Protein AF-A0A644WRN8-F1 (afdb_monomer_lite)

Sequence (130 aa):
MKALKWIAVLPASVLVLILANLIWRLLHSITASRYIDPDSWLNLIFVDIMSSAIAAAAFVYAGAFIAPNYKKETALILTILISMISGASLFIVNVMTAEYFSNIGIVAGIVGAVACYIEVQRAEKEKENE

Radius of gyration: 16.28 Å; chains: 1; bounding box: 50×28×47 Å

Organism: NCBI:txid1076179

Foldseek 3Di:
DLVVLLVVLQVQLVVQLVVLLVVLVVCCVPDCVVVAPCPDPVCLCSVQQVSLLVSLLSSLVSSLVSNPDDSLVSLVVSLVVLLVVLVVVVVCCVPPPVPCSNNNSSVSNSVSSVVSSVVSVVVVVVVVVD

Secondary structure (DSSP, 8-state):
-HHHHHHHHHHHHHHHHHHHHHHHHHHHHHSGGGGS-TTSHHHIIIIIIIHHHHHHHHHHHHHHHH-SS-HHHHHHHHHHHHHHHHHHHHHHIIIII--TTHHHHHHHHHHHHHHHHHHHHHHHHHTT--

Structure (mmCIF, N/CA/C/O backbone):
data_AF-A0A644WRN8-F1
#
_entry.id   AF-A0A644WRN8-F1
#
loop_
_atom_site.group_PDB
_atom_site.id
_atom_site.type_symbol
_atom_site.label_atom_id
_atom_site.label_alt_id
_atom_site.label_comp_id
_atom_site.label_asym_id
_atom_site.label_entity_id
_atom_site.label_seq_id
_atom_site.pdbx_PDB_ins_code
_atom_site.Cartn_x
_atom_site.Cartn_y
_atom_site.Cartn_z
_atom_site.occupancy
_atom_site.B_iso_or_equiv
_atom_site.auth_seq_id
_atom_site.auth_comp_id
_atom_site.auth_asym_id
_atom_site.auth_atom_id
_atom_site.pdbx_PDB_model_num
ATOM 1 N N . MET A 1 1 ? -9.042 -9.576 22.864 1.00 65.62 1 MET A N 1
ATOM 2 C CA . MET A 1 1 ? -8.270 -8.542 23.593 1.00 65.62 1 MET A CA 1
ATOM 3 C C . MET A 1 1 ? -7.969 -7.378 22.653 1.00 65.62 1 MET A C 1
ATOM 5 O O . MET A 1 1 ? -7.299 -7.594 21.651 1.00 65.62 1 MET A O 1
ATOM 9 N N . LYS A 1 2 ? -8.505 -6.175 22.914 1.00 77.12 2 LYS A N 1
ATOM 10 C CA . LYS A 1 2 ? -8.374 -5.008 22.010 1.00 77.12 2 LYS A CA 1
ATOM 11 C C . LYS A 1 2 ? -6.913 -4.563 21.817 1.00 77.12 2 LYS A C 1
ATOM 13 O O . LYS A 1 2 ? -6.539 -4.216 20.706 1.00 77.12 2 LYS A O 1
ATOM 18 N N . ALA A 1 3 ? -6.084 -4.660 22.860 1.00 82.44 3 ALA A N 1
ATOM 19 C CA . ALA A 1 3 ? -4.664 -4.292 22.811 1.00 82.44 3 ALA A CA 1
ATOM 20 C C . ALA A 1 3 ? -3.838 -5.164 21.846 1.00 82.44 3 ALA A C 1
ATOM 22 O O . ALA A 1 3 ? -3.030 -4.643 21.085 1.00 82.44 3 ALA A O 1
ATOM 23 N N . LEU A 1 4 ? -4.089 -6.478 21.813 1.00 82.12 4 LEU A N 1
ATOM 24 C CA . LEU A 1 4 ? -3.361 -7.394 20.927 1.00 82.12 4 LEU A CA 1
ATOM 25 C C . LEU A 1 4 ? -3.618 -7.080 19.446 1.00 82.12 4 LEU A C 1
ATOM 27 O O . LEU A 1 4 ? -2.705 -7.158 18.633 1.00 82.12 4 LEU A O 1
ATOM 31 N N . LYS A 1 5 ? -4.850 -6.672 19.105 1.00 83.75 5 LYS A N 1
ATOM 32 C CA . LYS A 1 5 ? -5.187 -6.251 17.740 1.00 83.75 5 LYS A CA 1
ATOM 33 C C . LYS A 1 5 ? -4.413 -5.001 17.328 1.00 83.75 5 LYS A C 1
ATOM 35 O O . LYS A 1 5 ? -3.913 -4.976 16.216 1.00 83.75 5 LYS A O 1
ATOM 40 N N . TRP A 1 6 ? -4.251 -4.021 18.221 1.00 87.75 6 TRP A N 1
ATOM 41 C CA . TRP A 1 6 ? -3.461 -2.812 17.948 1.00 87.75 6 TRP A CA 1
ATOM 42 C C . TRP A 1 6 ? -1.985 -3.107 17.691 1.00 87.75 6 TRP A C 1
ATOM 44 O O . TRP A 1 6 ? -1.422 -2.584 16.736 1.00 87.75 6 TRP A O 1
ATOM 54 N N . ILE A 1 7 ? -1.383 -3.992 18.489 1.00 89.25 7 ILE A N 1
ATOM 55 C CA . ILE A 1 7 ? 0.000 -4.439 18.267 1.00 89.25 7 ILE A CA 1
ATOM 56 C C . ILE A 1 7 ? 0.117 -5.176 16.927 1.00 89.25 7 ILE A C 1
ATOM 58 O O . ILE A 1 7 ? 1.134 -5.063 16.254 1.00 89.25 7 ILE A O 1
ATOM 62 N N . ALA A 1 8 ? -0.933 -5.895 16.519 1.00 91.44 8 ALA A N 1
ATOM 63 C CA . ALA A 1 8 ? -0.959 -6.641 15.269 1.00 91.44 8 ALA A CA 1
ATOM 64 C C . ALA A 1 8 ? -1.201 -5.781 14.014 1.00 91.44 8 ALA A C 1
ATOM 66 O O . ALA A 1 8 ? -0.855 -6.244 12.932 1.00 91.44 8 ALA A O 1
ATOM 67 N N . VAL A 1 9 ? -1.753 -4.560 14.121 1.00 93.12 9 VAL A N 1
ATOM 68 C CA . VAL A 1 9 ? -2.087 -3.705 12.957 1.00 93.12 9 VAL A CA 1
ATOM 69 C C . VAL A 1 9 ? -0.873 -3.508 12.052 1.00 93.12 9 VAL A C 1
ATOM 71 O O . VAL A 1 9 ? -0.903 -3.882 10.885 1.00 93.12 9 VAL A O 1
ATOM 74 N N . LEU A 1 10 ? 0.211 -2.959 12.602 1.00 92.69 10 LEU A N 1
ATOM 75 C CA . LEU A 1 10 ? 1.405 -2.630 11.830 1.00 92.69 10 LEU A CA 1
ATOM 76 C C . LEU A 1 10 ? 2.120 -3.867 11.248 1.00 92.69 10 LEU A C 1
ATOM 78 O O . LEU A 1 10 ? 2.342 -3.887 10.037 1.00 92.69 10 LEU A O 1
ATOM 82 N N . PRO A 1 11 ? 2.461 -4.915 12.029 1.00 93.25 11 PRO A N 1
ATOM 83 C CA . PRO A 1 11 ? 3.122 -6.090 11.470 1.00 93.25 11 PRO A CA 1
ATOM 84 C C . PRO A 1 11 ? 2.244 -6.807 10.442 1.00 93.25 11 PRO A C 1
ATOM 86 O O . PRO A 1 11 ? 2.764 -7.279 9.437 1.00 93.25 11 PRO A O 1
ATOM 89 N N . ALA A 1 12 ? 0.923 -6.845 10.626 1.00 93.44 12 ALA A N 1
ATOM 90 C CA . ALA A 1 12 ? 0.039 -7.446 9.638 1.00 93.44 12 ALA A CA 1
ATOM 91 C C . ALA A 1 12 ? -0.050 -6.619 8.347 1.00 93.44 12 ALA A C 1
ATOM 93 O O . ALA A 1 12 ? 0.007 -7.202 7.268 1.00 93.44 12 ALA A O 1
ATOM 94 N N . SER A 1 13 ? -0.112 -5.285 8.424 1.00 94.12 13 SER A N 1
ATOM 95 C CA . SER A 1 13 ? -0.025 -4.422 7.237 1.00 94.12 13 SER A CA 1
ATOM 96 C C . SER A 1 13 ? 1.259 -4.665 6.451 1.00 94.12 13 SER A C 1
ATOM 98 O O . SER A 1 13 ? 1.215 -4.825 5.233 1.00 94.12 13 SER A O 1
ATOM 100 N N . VAL A 1 14 ? 2.402 -4.742 7.142 1.00 94.31 14 VAL A N 1
ATOM 101 C CA . VAL A 1 14 ? 3.700 -5.026 6.514 1.00 94.31 14 VAL A CA 1
ATOM 102 C C . VAL A 1 14 ? 3.709 -6.417 5.877 1.00 94.31 14 VAL A C 1
ATOM 104 O O . VAL A 1 14 ? 4.143 -6.561 4.736 1.00 94.31 14 VAL A O 1
ATOM 107 N N . LEU A 1 15 ? 3.188 -7.437 6.566 1.00 95.44 15 LEU A N 1
ATOM 108 C CA . LEU A 1 15 ? 3.074 -8.786 6.008 1.00 95.44 15 LEU A CA 1
ATOM 109 C C . LEU A 1 15 ? 2.216 -8.803 4.742 1.00 95.44 15 LEU A C 1
ATOM 111 O O . LEU A 1 15 ? 2.605 -9.423 3.758 1.00 95.44 15 LEU A O 1
ATOM 115 N N . VAL A 1 16 ? 1.084 -8.096 4.732 1.00 94.94 16 VAL A N 1
ATOM 116 C CA . VAL A 1 16 ? 0.222 -8.010 3.548 1.00 94.94 16 VAL A CA 1
ATOM 117 C C . VAL A 1 16 ? 0.908 -7.263 2.408 1.00 94.94 16 VAL A C 1
ATOM 119 O O . VAL A 1 16 ? 0.791 -7.693 1.267 1.00 94.94 16 VAL A O 1
ATOM 122 N N . LEU A 1 17 ? 1.683 -6.212 2.685 1.00 93.38 17 LEU A N 1
ATOM 123 C CA . LEU A 1 17 ? 2.492 -5.537 1.666 1.00 93.38 17 LEU A CA 1
ATOM 124 C C . LEU A 1 17 ? 3.513 -6.492 1.033 1.00 93.38 17 LEU A C 1
ATOM 126 O O . LEU A 1 17 ? 3.661 -6.525 -0.191 1.00 93.38 17 LEU A O 1
ATOM 130 N N . ILE A 1 18 ? 4.210 -7.285 1.852 1.00 93.25 18 ILE A N 1
ATOM 131 C CA . ILE A 1 18 ? 5.175 -8.285 1.372 1.00 93.25 18 ILE A CA 1
ATOM 132 C C . ILE A 1 18 ? 4.457 -9.351 0.541 1.00 93.25 18 ILE A C 1
ATOM 134 O O . ILE A 1 18 ? 4.918 -9.693 -0.547 1.00 93.25 18 ILE A O 1
ATOM 138 N N . LEU A 1 19 ? 3.311 -9.843 1.017 1.00 93.88 19 LEU A N 1
ATOM 139 C CA . LEU A 1 19 ? 2.505 -10.830 0.304 1.00 93.88 19 LEU A CA 1
ATOM 140 C C . LEU A 1 19 ? 1.970 -10.282 -1.020 1.00 93.88 19 LEU A C 1
ATOM 142 O O . LEU A 1 19 ? 2.054 -10.983 -2.020 1.00 93.88 19 LEU A O 1
ATOM 146 N N . ALA A 1 20 ? 1.480 -9.043 -1.064 1.00 92.94 20 ALA A N 1
ATOM 147 C CA . ALA A 1 20 ? 1.001 -8.408 -2.289 1.00 92.94 20 ALA A CA 1
ATOM 148 C C . ALA A 1 20 ? 2.116 -8.331 -3.340 1.00 92.94 20 ALA A C 1
ATOM 150 O O . ALA A 1 20 ? 1.912 -8.724 -4.486 1.00 92.94 20 ALA A O 1
ATOM 151 N N . ASN A 1 21 ? 3.321 -7.925 -2.933 1.00 89.81 21 ASN A N 1
ATOM 152 C CA . ASN A 1 21 ? 4.489 -7.913 -3.811 1.00 89.81 21 ASN A CA 1
ATOM 153 C C . ASN A 1 21 ? 4.912 -9.319 -4.254 1.00 89.81 21 ASN A C 1
ATOM 155 O O . ASN A 1 21 ? 5.249 -9.526 -5.418 1.00 89.81 21 ASN A O 1
ATOM 159 N N . LEU A 1 22 ? 4.895 -10.299 -3.347 1.00 91.44 22 LEU A N 1
ATOM 160 C CA . LEU A 1 22 ? 5.232 -11.683 -3.671 1.00 91.44 22 LEU A CA 1
ATOM 161 C C . LEU A 1 22 ? 4.241 -12.266 -4.682 1.00 91.44 22 LEU A C 1
ATOM 163 O O . LEU A 1 22 ? 4.656 -12.846 -5.682 1.00 91.44 22 LEU A O 1
ATOM 167 N N . ILE A 1 23 ? 2.945 -12.065 -4.449 1.00 91.25 23 ILE A N 1
ATOM 168 C CA . ILE A 1 23 ? 1.870 -12.470 -5.354 1.00 91.25 23 ILE A CA 1
ATOM 169 C C . ILE A 1 23 ? 2.063 -11.791 -6.708 1.00 91.25 23 ILE A C 1
ATOM 171 O O . ILE A 1 23 ? 2.036 -12.478 -7.723 1.00 91.25 23 ILE A O 1
ATOM 175 N N . TRP A 1 24 ? 2.344 -10.486 -6.741 1.00 88.25 24 TRP A N 1
ATOM 176 C CA . TRP A 1 24 ? 2.580 -9.771 -7.995 1.00 88.25 24 TRP A CA 1
ATOM 177 C C . TRP A 1 24 ? 3.773 -10.327 -8.777 1.00 88.25 24 TRP A C 1
ATOM 179 O O . TRP A 1 24 ? 3.684 -10.528 -9.985 1.00 88.25 24 TRP A O 1
ATOM 189 N N . ARG A 1 25 ? 4.876 -10.653 -8.093 1.00 84.38 25 ARG A N 1
ATOM 190 C CA . ARG A 1 25 ? 6.054 -11.287 -8.709 1.00 84.38 25 ARG A CA 1
ATOM 191 C C . ARG A 1 25 ? 5.743 -12.675 -9.261 1.00 84.38 25 ARG A C 1
ATOM 193 O O . ARG A 1 25 ? 6.212 -13.016 -10.343 1.00 84.38 25 ARG A O 1
ATOM 200 N N . LEU A 1 26 ? 4.955 -13.468 -8.536 1.00 87.00 26 LEU A N 1
ATOM 201 C CA . LEU A 1 26 ? 4.503 -14.779 -9.002 1.00 87.00 26 LEU A CA 1
ATOM 202 C C . LEU A 1 26 ? 3.568 -14.647 -10.207 1.00 87.00 26 LEU A C 1
ATOM 204 O O . LEU A 1 26 ? 3.731 -15.375 -11.176 1.00 87.00 26 LEU A O 1
ATOM 208 N N . LEU A 1 27 ? 2.642 -13.685 -10.194 1.00 85.19 27 LEU A N 1
ATOM 209 C CA . LEU A 1 27 ? 1.800 -13.367 -11.347 1.00 85.19 27 LEU A CA 1
ATOM 210 C C . LEU A 1 27 ? 2.647 -12.959 -12.550 1.00 85.19 27 LEU A C 1
ATOM 212 O O . LEU A 1 27 ? 2.466 -13.496 -13.639 1.00 85.19 27 LEU A O 1
ATOM 216 N N . HIS A 1 28 ? 3.616 -12.069 -12.360 1.00 79.62 28 HIS A N 1
ATOM 217 C CA . HIS A 1 28 ? 4.491 -11.646 -13.443 1.00 79.62 28 HIS A CA 1
ATOM 218 C C . HIS A 1 28 ? 5.306 -12.813 -14.029 1.00 79.62 28 HIS A C 1
ATOM 220 O O . HIS A 1 28 ? 5.539 -12.842 -15.237 1.00 79.62 28 HIS A O 1
ATOM 226 N N . SER A 1 29 ? 5.699 -13.796 -13.207 1.00 79.06 29 SER A N 1
ATOM 227 C CA . SER A 1 29 ? 6.501 -14.941 -13.655 1.00 79.06 29 SER A CA 1
ATOM 228 C C . SER A 1 29 ? 5.707 -16.002 -14.424 1.00 79.06 29 SER A C 1
ATOM 230 O O . SER A 1 29 ? 6.274 -16.645 -15.311 1.00 79.06 29 SER A O 1
ATOM 232 N N . ILE A 1 30 ? 4.418 -16.179 -14.109 1.00 81.12 30 ILE A N 1
ATOM 233 C CA . ILE A 1 30 ? 3.535 -17.157 -14.771 1.00 81.12 30 ILE A CA 1
ATOM 234 C C . ILE A 1 30 ? 2.794 -16.583 -15.983 1.00 81.12 30 ILE A C 1
ATOM 236 O O . ILE A 1 30 ? 2.338 -17.343 -16.834 1.00 81.12 30 I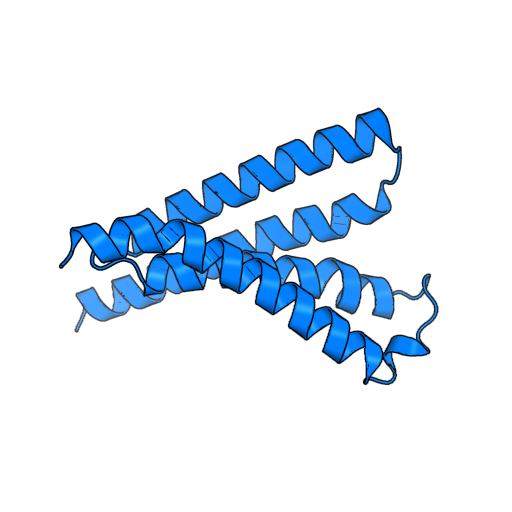LE A O 1
ATOM 240 N N . THR A 1 31 ? 2.650 -15.260 -16.071 1.00 75.19 31 THR A N 1
ATOM 241 C CA . THR A 1 31 ? 1.887 -14.612 -17.146 1.00 75.19 31 THR A CA 1
ATOM 242 C C . THR A 1 31 ? 2.788 -14.304 -18.346 1.00 75.19 31 THR A C 1
ATOM 244 O O . THR A 1 31 ? 4.004 -14.151 -18.217 1.00 75.19 31 THR A O 1
ATOM 247 N N . ALA A 1 32 ? 2.186 -14.134 -19.530 1.00 63.22 32 ALA A N 1
ATOM 248 C CA . ALA A 1 32 ? 2.875 -13.695 -20.750 1.00 63.22 32 ALA A CA 1
ATOM 249 C C . ALA A 1 32 ? 3.632 -12.358 -20.588 1.00 63.22 32 ALA A C 1
ATOM 251 O O . ALA A 1 32 ? 4.467 -12.025 -21.425 1.00 63.22 32 ALA A O 1
ATOM 252 N N . SER A 1 33 ? 3.404 -11.634 -19.483 1.00 60.94 33 SER A N 1
ATOM 253 C CA . SER A 1 33 ? 4.194 -10.476 -19.068 1.00 60.94 33 SER A CA 1
ATOM 254 C C . SER A 1 33 ? 5.687 -10.747 -18.925 1.00 60.94 33 SER A C 1
ATOM 256 O O . SER A 1 33 ? 6.467 -9.815 -19.053 1.00 60.94 33 SER A O 1
ATOM 258 N N . ARG A 1 34 ? 6.102 -12.005 -18.726 1.00 65.62 34 ARG A N 1
ATOM 259 C CA . ARG A 1 34 ? 7.517 -12.399 -18.758 1.00 65.62 34 ARG A CA 1
ATOM 260 C C . ARG A 1 34 ? 8.188 -12.145 -20.117 1.00 65.62 34 ARG A C 1
ATOM 262 O O . ARG A 1 34 ? 9.403 -11.994 -20.171 1.00 65.62 34 ARG A O 1
ATOM 269 N N . TYR A 1 35 ? 7.411 -12.138 -21.200 1.00 68.31 35 TYR A N 1
ATOM 270 C CA . TYR A 1 35 ? 7.884 -11.893 -22.567 1.00 68.31 35 TYR A CA 1
ATOM 271 C C . TYR A 1 35 ? 7.661 -10.447 -23.019 1.00 68.31 35 TYR A C 1
ATOM 273 O O . TYR A 1 35 ? 7.923 -10.125 -24.174 1.00 68.31 35 TYR A O 1
ATOM 281 N N . ILE A 1 36 ? 7.139 -9.587 -22.140 1.00 68.00 36 ILE A N 1
ATOM 282 C CA . ILE A 1 36 ? 7.006 -8.162 -22.425 1.00 68.00 36 ILE A CA 1
ATOM 283 C C . ILE A 1 36 ? 8.388 -7.535 -22.270 1.00 68.00 36 ILE A C 1
ATOM 285 O O . ILE A 1 36 ? 9.026 -7.700 -21.229 1.00 68.00 36 ILE A O 1
ATOM 289 N N . ASP A 1 37 ? 8.827 -6.808 -23.297 1.00 73.19 37 ASP A N 1
ATOM 290 C CA . ASP A 1 37 ? 10.096 -6.087 -23.258 1.00 73.19 37 ASP A CA 1
ATOM 291 C C . ASP A 1 37 ? 10.185 -5.211 -21.995 1.00 73.19 37 ASP A C 1
ATOM 293 O O . ASP A 1 37 ? 9.205 -4.538 -21.651 1.00 73.19 37 ASP A O 1
ATOM 297 N N . PRO A 1 38 ? 11.334 -5.191 -21.295 1.00 71.00 38 PRO A N 1
ATOM 298 C CA . PRO A 1 38 ? 11.553 -4.335 -20.128 1.00 71.00 38 PRO A CA 1
ATOM 299 C C . PRO A 1 38 ? 11.220 -2.862 -20.385 1.00 71.00 38 PRO A C 1
ATOM 301 O O . PRO A 1 38 ? 10.633 -2.208 -19.530 1.00 71.00 38 PRO A O 1
ATOM 304 N N . ASP A 1 39 ? 11.497 -2.384 -21.598 1.00 72.44 39 ASP A N 1
ATOM 305 C CA . ASP A 1 39 ? 11.256 -0.999 -22.016 1.00 72.44 39 ASP A CA 1
ATOM 306 C C . ASP A 1 39 ? 9.839 -0.769 -22.574 1.00 72.44 39 ASP A C 1
ATOM 308 O O . ASP A 1 39 ? 9.494 0.320 -23.039 1.00 72.44 39 ASP A O 1
ATOM 312 N N . SER A 1 40 ? 8.991 -1.800 -22.566 1.00 80.94 40 SER A N 1
ATOM 313 C CA . SER A 1 40 ? 7.616 -1.686 -23.030 1.00 80.94 40 SER A CA 1
ATOM 314 C C . SER A 1 40 ? 6.768 -0.890 -22.044 1.00 80.94 40 SER A C 1
ATOM 316 O O . SER A 1 40 ? 6.805 -1.090 -20.830 1.00 80.94 40 SER A O 1
ATOM 318 N N . TRP A 1 41 ? 5.874 -0.070 -22.588 1.00 80.06 41 TRP A N 1
ATOM 319 C CA . TRP A 1 41 ? 4.883 0.688 -21.824 1.00 80.06 41 TRP A CA 1
ATOM 320 C C . TRP A 1 41 ? 3.976 -0.220 -20.984 1.00 80.06 41 TRP A C 1
ATOM 322 O O . TRP A 1 41 ? 3.523 0.168 -19.909 1.00 80.06 41 TRP A O 1
ATOM 332 N N . LEU A 1 42 ? 3.731 -1.450 -21.448 1.00 80.44 42 LEU A N 1
ATOM 333 C CA . LEU A 1 42 ? 2.972 -2.443 -20.689 1.00 80.44 42 LEU A CA 1
ATOM 334 C C . LEU A 1 42 ? 3.721 -2.893 -19.432 1.00 80.44 42 LEU A C 1
ATOM 336 O O . LEU A 1 42 ? 3.083 -3.125 -18.407 1.00 80.44 42 LEU A O 1
ATOM 340 N N . ASN A 1 43 ? 5.051 -2.993 -19.493 1.00 81.19 43 ASN A N 1
ATOM 341 C CA . ASN A 1 43 ? 5.864 -3.352 -18.338 1.00 81.19 43 ASN A CA 1
ATOM 342 C C . ASN A 1 43 ? 5.778 -2.255 -17.273 1.00 81.19 43 ASN A C 1
ATOM 344 O O . ASN A 1 43 ? 5.389 -2.532 -16.145 1.00 81.19 43 ASN A O 1
ATOM 348 N N . LEU A 1 44 ? 5.961 -0.997 -17.677 1.00 82.88 44 LEU A N 1
ATOM 349 C CA . LEU A 1 44 ? 5.832 0.165 -16.795 1.00 82.88 44 LEU A CA 1
ATOM 350 C C . LEU A 1 44 ? 4.467 0.206 -16.082 1.00 82.88 44 LEU A C 1
ATOM 352 O O . LEU A 1 44 ? 4.384 0.397 -14.868 1.00 82.88 44 LEU A O 1
ATOM 356 N N . ILE A 1 45 ? 3.368 -0.014 -16.811 1.00 84.75 45 ILE A N 1
ATOM 357 C CA . ILE A 1 45 ? 2.023 0.022 -16.218 1.00 84.75 45 ILE A CA 1
ATOM 358 C C . ILE A 1 45 ? 1.814 -1.142 -15.241 1.00 84.75 45 ILE A C 1
ATOM 360 O O . ILE A 1 45 ? 1.392 -0.925 -14.105 1.00 84.75 45 ILE A O 1
ATOM 364 N N . PHE A 1 46 ? 2.082 -2.379 -15.659 1.00 82.25 46 PHE A N 1
ATOM 365 C CA . PHE A 1 46 ? 1.777 -3.545 -14.830 1.00 82.25 46 PHE A CA 1
ATOM 366 C C . PHE A 1 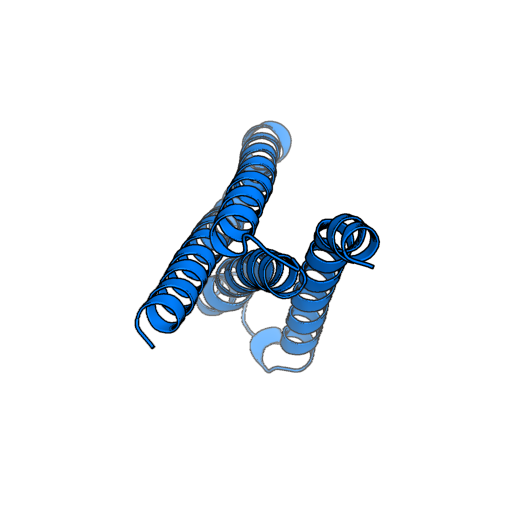46 ? 2.794 -3.744 -13.705 1.00 82.25 46 PHE A C 1
ATOM 368 O O . PHE A 1 46 ? 2.420 -4.030 -12.570 1.00 82.25 46 PHE A O 1
ATOM 375 N N . VAL A 1 47 ? 4.084 -3.627 -13.987 1.00 81.88 47 VAL A N 1
ATOM 376 C CA . VAL A 1 47 ? 5.134 -3.948 -13.021 1.00 81.88 47 VAL A CA 1
ATOM 377 C C . VAL A 1 47 ? 5.422 -2.777 -12.104 1.00 81.88 47 VAL A C 1
ATOM 379 O O . VAL A 1 47 ? 5.497 -3.010 -10.906 1.00 81.88 47 VAL A O 1
ATOM 382 N N . ASP A 1 48 ? 5.500 -1.541 -12.592 1.00 84.75 48 ASP A N 1
ATOM 383 C CA . ASP A 1 48 ? 5.863 -0.418 -11.720 1.00 84.75 48 ASP A CA 1
ATOM 384 C C . ASP A 1 48 ? 4.631 0.226 -11.083 1.00 84.75 48 ASP A C 1
ATOM 386 O O . ASP A 1 48 ? 4.540 0.319 -9.856 1.00 84.75 48 ASP A O 1
ATOM 390 N N . ILE A 1 49 ? 3.655 0.634 -11.902 1.00 91.00 49 ILE A N 1
ATOM 391 C CA . ILE A 1 49 ? 2.484 1.384 -11.426 1.00 91.00 49 ILE A CA 1
ATOM 392 C C . ILE A 1 49 ? 1.541 0.481 -10.631 1.00 91.00 49 ILE A C 1
ATOM 394 O O . ILE A 1 49 ? 1.270 0.748 -9.459 1.00 91.00 49 ILE A O 1
ATOM 398 N N . MET A 1 50 ? 1.019 -0.582 -11.251 1.00 90.44 50 MET A N 1
ATOM 399 C CA . MET A 1 50 ? -0.015 -1.410 -10.625 1.00 90.44 50 MET A CA 1
ATOM 400 C C . MET A 1 50 ? 0.507 -2.147 -9.395 1.00 90.44 50 MET A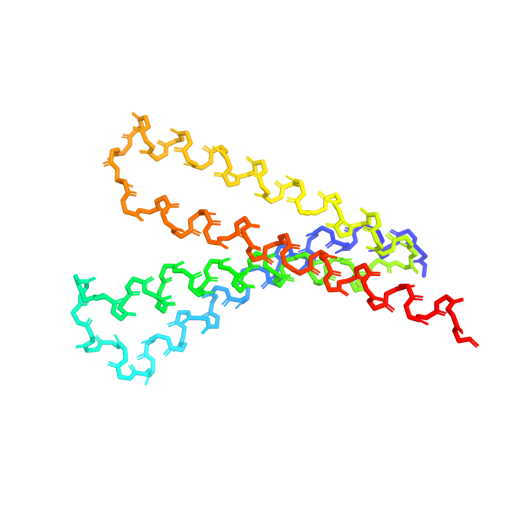 C 1
ATOM 402 O O . MET A 1 50 ? -0.171 -2.137 -8.369 1.00 90.44 50 MET A O 1
ATOM 406 N N . SER A 1 51 ? 1.702 -2.743 -9.461 1.00 90.38 51 SER A N 1
ATOM 407 C CA . SER A 1 51 ? 2.267 -3.468 -8.315 1.00 90.38 51 SER A CA 1
ATOM 408 C C . SER A 1 51 ? 2.405 -2.565 -7.089 1.00 90.38 51 SER A C 1
ATOM 410 O O . SER A 1 51 ? 1.962 -2.927 -5.998 1.00 90.38 51 SER A O 1
ATOM 412 N N . SER A 1 52 ? 2.937 -1.356 -7.285 1.00 92.69 52 SER A N 1
ATOM 413 C CA . SER A 1 52 ? 3.221 -0.422 -6.203 1.00 92.69 52 SER A CA 1
ATOM 414 C C . SER A 1 52 ? 1.932 0.165 -5.643 1.00 92.69 52 SER A C 1
ATOM 416 O O . SER A 1 52 ? 1.754 0.207 -4.423 1.00 92.69 52 SER A O 1
ATOM 418 N N . ALA A 1 53 ? 0.997 0.549 -6.518 1.00 94.62 53 ALA A N 1
ATOM 419 C CA . ALA A 1 53 ? -0.315 1.045 -6.118 1.00 94.62 53 ALA A CA 1
ATOM 420 C C . ALA A 1 53 ? -1.096 -0.003 -5.311 1.00 94.62 53 ALA A C 1
ATOM 422 O O . ALA A 1 53 ? -1.627 0.308 -4.244 1.00 94.62 53 ALA A O 1
ATOM 423 N N . ILE A 1 54 ? -1.129 -1.253 -5.783 1.00 94.38 54 ILE A N 1
ATOM 424 C CA . ILE A 1 54 ? -1.853 -2.347 -5.126 1.00 94.38 54 ILE A CA 1
ATOM 425 C C . ILE A 1 54 ? -1.189 -2.718 -3.802 1.00 94.38 54 ILE A C 1
ATOM 427 O O . ILE A 1 54 ? -1.888 -2.894 -2.808 1.00 94.38 54 ILE A O 1
ATOM 431 N N . ALA A 1 55 ? 0.141 -2.806 -3.747 1.00 95.12 55 ALA A N 1
ATOM 432 C CA . ALA A 1 55 ? 0.851 -3.134 -2.515 1.00 95.12 55 ALA A CA 1
ATOM 433 C C . ALA A 1 55 ? 0.630 -2.076 -1.423 1.00 95.12 55 ALA A C 1
ATOM 435 O O . ALA A 1 55 ? 0.352 -2.420 -0.271 1.00 95.12 55 ALA A O 1
ATOM 436 N N . ALA A 1 56 ? 0.703 -0.792 -1.783 1.00 95.88 56 ALA A N 1
ATOM 437 C CA . ALA A 1 56 ? 0.469 0.308 -0.855 1.00 95.88 56 ALA A CA 1
ATOM 438 C C . ALA A 1 56 ? -1.008 0.406 -0.427 1.00 95.88 56 ALA A C 1
ATOM 440 O O . ALA A 1 56 ? -1.294 0.614 0.753 1.00 95.88 56 ALA A O 1
ATOM 441 N N . ALA A 1 57 ? -1.955 0.173 -1.341 1.00 96.56 57 ALA A N 1
ATOM 442 C CA . ALA A 1 57 ? -3.374 0.067 -1.004 1.00 96.56 57 ALA A CA 1
ATOM 443 C C . ALA A 1 57 ? -3.644 -1.105 -0.044 1.00 96.56 57 ALA A C 1
ATOM 445 O O . ALA A 1 57 ? -4.307 -0.939 0.979 1.00 96.56 57 ALA A O 1
ATOM 446 N N . ALA A 1 58 ? -3.077 -2.282 -0.321 1.00 96.19 58 ALA A N 1
ATOM 447 C CA . ALA A 1 58 ? -3.245 -3.475 0.504 1.00 96.19 58 ALA A CA 1
ATOM 448 C C . ALA A 1 58 ? -2.675 -3.288 1.920 1.00 96.19 58 ALA A C 1
ATOM 450 O O . ALA A 1 58 ? -3.288 -3.732 2.892 1.00 96.19 58 ALA A O 1
ATOM 451 N N . PHE A 1 59 ? -1.550 -2.580 2.052 1.00 97.12 59 PHE A N 1
ATOM 452 C CA . PHE A 1 59 ? -0.968 -2.190 3.339 1.00 97.12 59 PHE A CA 1
ATOM 453 C C . PHE A 1 59 ? -1.949 -1.378 4.200 1.00 97.12 59 PHE A C 1
ATOM 455 O O . PHE A 1 59 ? -2.167 -1.703 5.376 1.00 97.12 59 PHE A O 1
ATOM 462 N N . VAL A 1 60 ? -2.562 -0.346 3.607 1.00 97.44 60 VAL A N 1
ATOM 463 C CA . VAL A 1 60 ? -3.531 0.532 4.281 1.00 97.44 60 VAL A CA 1
ATOM 464 C C . VAL A 1 60 ? -4.803 -0.240 4.626 1.00 97.44 60 VAL A C 1
ATOM 466 O O . VAL A 1 60 ? -5.246 -0.210 5.777 1.00 97.44 60 VAL A O 1
ATOM 469 N N . TYR A 1 61 ? -5.356 -0.980 3.661 1.00 96.31 61 TYR A N 1
ATOM 470 C CA . TYR A 1 61 ? -6.580 -1.756 3.843 1.00 96.31 61 TYR A CA 1
ATOM 471 C C . TYR A 1 61 ? -6.446 -2.790 4.962 1.00 96.31 61 TYR A C 1
ATOM 473 O O . TYR A 1 61 ? -7.285 -2.844 5.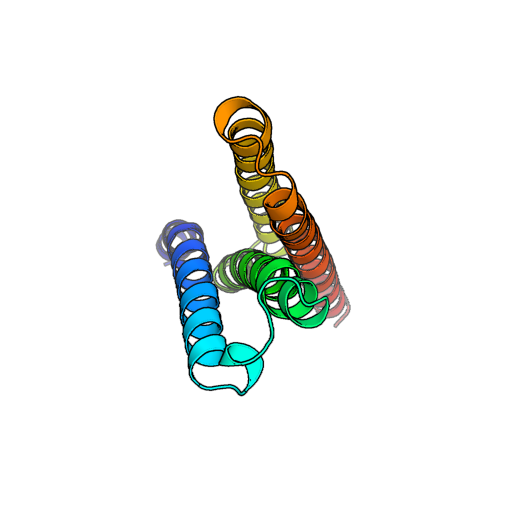860 1.00 96.31 61 TYR A O 1
ATOM 481 N N . ALA A 1 62 ? -5.374 -3.587 4.949 1.00 95.56 62 ALA A N 1
ATOM 482 C CA . ALA A 1 62 ? -5.162 -4.637 5.939 1.00 95.56 62 ALA A CA 1
ATOM 483 C C . ALA A 1 62 ? -5.071 -4.079 7.362 1.00 95.56 62 ALA A C 1
ATOM 485 O O . ALA A 1 62 ? -5.680 -4.619 8.288 1.00 95.56 62 ALA A O 1
ATOM 486 N N . GLY A 1 63 ? -4.359 -2.967 7.540 1.00 93.19 63 GLY A N 1
ATOM 487 C CA . GLY A 1 63 ? -4.207 -2.361 8.858 1.00 93.19 63 GLY A CA 1
ATOM 488 C C . GLY A 1 63 ? -5.503 -1.748 9.370 1.00 93.19 63 GLY A C 1
ATOM 489 O O . GLY A 1 63 ? -5.883 -1.977 10.520 1.00 93.19 63 GLY A O 1
ATOM 490 N N . ALA A 1 64 ? -6.232 -1.046 8.500 1.00 94.69 64 ALA A N 1
ATOM 491 C CA . ALA A 1 64 ? -7.549 -0.508 8.825 1.00 94.69 64 ALA A CA 1
ATOM 492 C C . ALA A 1 64 ? -8.574 -1.616 9.128 1.00 94.69 64 ALA A C 1
ATOM 494 O O . ALA A 1 64 ? -9.429 -1.457 9.998 1.00 94.69 64 ALA A O 1
ATOM 495 N N . PHE A 1 65 ? -8.481 -2.761 8.449 1.00 93.81 65 PHE A N 1
ATOM 496 C CA . PHE A 1 65 ? -9.360 -3.905 8.672 1.00 93.81 65 PHE A CA 1
ATOM 497 C C . PHE A 1 65 ? -9.123 -4.579 10.032 1.00 93.81 65 PHE A C 1
ATOM 499 O O . PHE A 1 65 ? -10.080 -4.944 10.719 1.00 93.81 65 PHE A O 1
ATOM 506 N N . ILE A 1 66 ? -7.859 -4.730 10.438 1.00 93.44 66 ILE A N 1
ATOM 507 C CA . ILE A 1 66 ? -7.470 -5.381 11.700 1.00 93.44 66 ILE A CA 1
ATOM 508 C C . ILE A 1 66 ? -7.740 -4.482 12.912 1.00 93.44 66 ILE A C 1
ATOM 510 O O . ILE A 1 66 ? -8.019 -4.990 14.008 1.00 93.44 66 ILE A O 1
ATOM 514 N N . ALA A 1 67 ? -7.685 -3.161 12.719 1.00 91.69 67 ALA A N 1
ATOM 515 C CA . ALA A 1 67 ? -7.966 -2.183 13.757 1.00 91.69 67 ALA A CA 1
ATOM 516 C C . ALA A 1 67 ? -9.347 -2.440 14.393 1.00 91.69 67 ALA A C 1
ATOM 518 O O . ALA A 1 67 ? -10.362 -2.521 13.692 1.00 91.69 67 ALA A O 1
ATOM 519 N N . PRO A 1 68 ? -9.422 -2.594 15.730 1.00 88.12 68 PRO A N 1
ATOM 520 C CA . PRO A 1 68 ? -10.683 -2.907 16.391 1.00 88.12 68 PRO A CA 1
ATOM 521 C C . PRO A 1 68 ? -11.672 -1.736 16.365 1.00 88.12 68 PRO A C 1
ATOM 523 O O . PRO A 1 68 ? -12.868 -1.989 16.347 1.00 88.12 68 PRO A O 1
ATOM 526 N N . ASN A 1 69 ? -11.171 -0.496 16.378 1.00 88.69 69 ASN A N 1
ATOM 527 C CA . ASN A 1 69 ? -11.912 0.768 16.377 1.00 88.69 69 ASN A CA 1
ATOM 528 C C . ASN A 1 69 ? -11.111 1.814 15.574 1.00 88.69 69 ASN A C 1
ATOM 530 O O . ASN A 1 69 ? -9.925 1.594 15.332 1.00 88.69 69 ASN A O 1
ATOM 534 N N . TYR A 1 70 ? -11.724 2.961 15.249 1.00 91.19 70 TYR A N 1
ATOM 535 C CA . TYR A 1 70 ? -11.057 4.107 14.602 1.00 91.19 70 TYR A CA 1
ATOM 536 C C . TYR A 1 70 ? -10.401 3.748 13.260 1.00 91.19 70 TYR A C 1
ATOM 538 O O . TYR A 1 70 ? -9.218 4.002 13.015 1.00 91.19 70 TYR A O 1
ATOM 546 N N . LYS A 1 71 ? -11.151 3.061 12.392 1.00 92.19 71 LYS A N 1
ATOM 547 C CA . LYS A 1 71 ? -10.627 2.549 11.117 1.00 92.19 71 LYS A CA 1
ATOM 548 C C . LYS A 1 71 ? -10.249 3.675 10.160 1.00 92.19 71 LYS A C 1
ATOM 550 O O . LYS A 1 71 ? -9.220 3.576 9.494 1.00 92.19 71 LYS A O 1
ATOM 555 N N . LYS A 1 72 ? -11.036 4.758 10.147 1.00 92.75 72 LYS A N 1
ATOM 556 C CA . LYS A 1 72 ? -10.778 5.982 9.371 1.00 92.75 72 LYS A CA 1
ATOM 557 C C . LYS A 1 72 ? -9.431 6.601 9.760 1.00 92.75 72 LYS A C 1
ATOM 559 O O . LYS A 1 72 ? -8.594 6.865 8.901 1.00 92.75 72 LYS A O 1
ATOM 564 N N . GLU A 1 73 ? -9.204 6.779 11.056 1.00 94.56 73 GLU A N 1
ATOM 565 C CA . GLU A 1 73 ? -7.985 7.361 11.615 1.00 94.56 73 GLU A CA 1
ATOM 566 C C . GLU A 1 73 ? -6.787 6.431 11.410 1.00 94.56 73 GLU A C 1
ATOM 568 O O . GLU A 1 73 ? -5.709 6.881 11.029 1.00 94.56 73 GLU A O 1
ATOM 573 N N . THR A 1 74 ? -6.981 5.121 11.589 1.00 94.62 74 THR A N 1
ATOM 574 C CA . THR A 1 74 ? -5.924 4.128 11.355 1.00 94.62 74 THR A CA 1
ATOM 575 C C . THR A 1 74 ? -5.482 4.127 9.892 1.00 94.62 74 THR A C 1
ATOM 577 O O . THR A 1 74 ? -4.284 4.154 9.616 1.00 94.62 74 THR A O 1
ATOM 580 N N . ALA A 1 75 ? -6.427 4.152 8.947 1.00 95.56 75 ALA A N 1
ATOM 581 C CA . ALA A 1 75 ? -6.126 4.228 7.521 1.00 95.56 75 ALA A CA 1
ATOM 582 C C . ALA A 1 75 ? -5.363 5.514 7.163 1.00 95.56 75 ALA A C 1
ATOM 584 O O . ALA A 1 75 ? -4.401 5.456 6.396 1.00 95.56 75 ALA A O 1
ATOM 585 N N . LEU A 1 76 ? -5.736 6.657 7.753 1.00 96.88 76 LEU A N 1
ATOM 586 C CA . LEU A 1 76 ? -5.019 7.922 7.573 1.00 96.88 76 LEU A CA 1
ATOM 587 C C . LEU A 1 76 ? -3.570 7.820 8.063 1.00 96.88 76 LEU A C 1
ATOM 589 O O . LEU A 1 76 ? -2.651 8.165 7.323 1.00 96.88 76 LEU A O 1
ATOM 593 N N . ILE A 1 77 ? -3.353 7.303 9.277 1.00 96.69 77 ILE A N 1
ATOM 594 C CA . ILE A 1 77 ? -2.009 7.161 9.857 1.00 96.69 77 ILE A CA 1
ATOM 595 C C . ILE A 1 77 ? -1.140 6.246 8.988 1.00 96.69 77 ILE A C 1
ATOM 597 O O . ILE A 1 77 ? 0.001 6.589 8.690 1.00 96.69 77 ILE A O 1
ATOM 601 N N . LEU A 1 78 ? -1.677 5.108 8.539 1.00 96.38 78 LEU A N 1
ATOM 602 C CA . LEU A 1 78 ? -0.950 4.178 7.671 1.00 96.38 78 LEU A CA 1
ATOM 603 C C . LEU A 1 78 ? -0.637 4.785 6.300 1.00 96.38 78 LEU A C 1
ATOM 605 O O . LEU A 1 78 ? 0.450 4.560 5.774 1.00 96.38 78 LEU A O 1
ATOM 609 N N . THR A 1 79 ? -1.547 5.591 5.750 1.00 97.44 79 THR A N 1
ATOM 610 C CA . THR A 1 79 ? -1.334 6.313 4.486 1.00 97.44 79 THR A CA 1
ATOM 611 C C . THR A 1 79 ? -0.217 7.344 4.617 1.00 97.44 79 THR A C 1
ATOM 613 O O . THR A 1 79 ? 0.652 7.429 3.750 1.00 97.44 79 THR A O 1
ATOM 616 N N . ILE A 1 80 ? -0.185 8.098 5.720 1.00 97.31 80 ILE A N 1
ATOM 617 C CA . ILE A 1 80 ? 0.906 9.039 6.008 1.00 97.31 80 ILE A CA 1
ATOM 618 C C . ILE A 1 80 ? 2.222 8.278 6.167 1.00 97.31 80 ILE A C 1
ATOM 620 O O . ILE A 1 80 ? 3.218 8.648 5.552 1.00 97.31 80 ILE A O 1
ATOM 624 N N . LEU A 1 81 ? 2.221 7.192 6.942 1.00 96.50 81 LEU A N 1
ATOM 625 C CA . LEU A 1 81 ? 3.412 6.389 7.198 1.00 96.50 81 LEU A CA 1
ATOM 626 C C . LEU A 1 81 ? 4.015 5.844 5.897 1.00 96.50 81 LEU A C 1
ATOM 628 O O . LEU A 1 81 ? 5.206 6.032 5.651 1.00 96.50 81 LEU A O 1
ATOM 632 N N . ILE A 1 82 ? 3.203 5.208 5.045 1.00 95.38 82 ILE A N 1
ATOM 633 C CA . ILE A 1 82 ? 3.697 4.664 3.777 1.00 95.38 82 ILE A CA 1
ATOM 634 C C . ILE A 1 82 ? 4.149 5.785 2.836 1.00 95.38 82 ILE A C 1
ATOM 636 O O . ILE A 1 82 ? 5.185 5.645 2.199 1.00 95.38 82 ILE A O 1
ATOM 640 N N . SER A 1 83 ? 3.468 6.936 2.830 1.00 95.62 83 SER A N 1
ATOM 641 C CA . SER A 1 83 ? 3.876 8.100 2.030 1.00 95.62 83 SER A CA 1
ATOM 642 C C . SER A 1 83 ? 5.211 8.687 2.491 1.00 95.62 83 SER A C 1
ATOM 644 O O . SER A 1 83 ? 6.022 9.085 1.659 1.00 95.62 83 SER A O 1
ATOM 646 N N . MET A 1 84 ? 5.478 8.711 3.800 1.00 95.94 84 MET A N 1
ATOM 647 C CA . MET A 1 84 ? 6.770 9.138 4.344 1.00 95.94 84 MET A CA 1
ATOM 648 C C . MET A 1 84 ? 7.893 8.177 3.949 1.00 95.94 84 MET A C 1
ATOM 650 O O . MET A 1 84 ? 8.963 8.624 3.540 1.00 95.94 84 MET A O 1
ATOM 654 N N . ILE A 1 85 ? 7.647 6.865 4.028 1.00 94.00 85 ILE A N 1
ATOM 655 C CA . ILE A 1 85 ? 8.610 5.840 3.598 1.00 94.00 85 ILE A CA 1
ATOM 656 C C . ILE A 1 85 ? 8.879 5.969 2.093 1.00 94.00 85 ILE A C 1
ATOM 658 O O . ILE A 1 85 ? 10.034 5.992 1.673 1.00 94.00 85 ILE A O 1
ATOM 662 N N . SER A 1 86 ? 7.830 6.134 1.287 1.00 92.75 86 SER A N 1
ATOM 663 C CA . SER A 1 86 ? 7.925 6.402 -0.150 1.00 92.75 86 SER A CA 1
ATOM 664 C C . SER A 1 86 ? 8.708 7.686 -0.448 1.00 92.75 86 SER A C 1
ATOM 666 O O . SER A 1 86 ? 9.577 7.683 -1.313 1.00 92.75 86 SER A O 1
ATOM 668 N N . GLY A 1 87 ? 8.477 8.768 0.298 1.00 91.12 87 GLY A N 1
ATOM 669 C CA . GLY A 1 87 ? 9.225 10.021 0.166 1.00 91.12 87 GLY A CA 1
ATOM 670 C C . GLY A 1 87 ? 10.713 9.874 0.496 1.00 91.12 87 GLY A C 1
ATOM 671 O O . GLY A 1 87 ? 11.564 10.371 -0.241 1.00 91.12 87 GLY A O 1
ATOM 672 N N . ALA A 1 88 ? 11.044 9.131 1.554 1.00 90.81 88 ALA A N 1
ATOM 673 C CA . ALA A 1 88 ? 12.431 8.797 1.875 1.00 90.81 88 ALA A CA 1
ATOM 674 C C . ALA A 1 88 ? 13.074 7.948 0.766 1.00 90.81 88 ALA A C 1
ATOM 676 O O . ALA A 1 88 ? 14.215 8.200 0.379 1.00 90.81 88 ALA A O 1
ATOM 677 N N . SER A 1 89 ? 12.324 6.996 0.203 1.00 88.62 89 SER A N 1
ATOM 678 C CA . SER A 1 89 ? 12.769 6.194 -0.938 1.00 88.62 89 SER A CA 1
ATOM 679 C C . SER A 1 89 ? 13.040 7.053 -2.174 1.00 88.62 89 SER A C 1
ATOM 681 O O . SER A 1 89 ? 14.069 6.861 -2.815 1.00 88.62 89 SER A O 1
ATOM 683 N N . LEU A 1 90 ? 12.177 8.030 -2.488 1.00 88.31 90 LEU A N 1
ATOM 684 C CA . LEU A 1 90 ? 12.412 8.985 -3.580 1.00 88.31 90 LEU A CA 1
ATOM 685 C C . LEU A 1 90 ? 13.721 9.745 -3.368 1.00 88.31 90 LEU A C 1
ATOM 687 O O . LEU A 1 90 ? 14.529 9.843 -4.289 1.00 88.31 90 LEU A O 1
ATOM 691 N N . PHE A 1 91 ? 13.964 10.263 -2.164 1.00 87.06 91 PHE A N 1
ATOM 692 C CA . PHE A 1 91 ? 15.202 10.985 -1.877 1.00 87.06 91 PHE A CA 1
ATOM 693 C C . PHE A 1 91 ? 16.440 10.107 -2.108 1.00 87.06 91 PHE A C 1
ATOM 695 O O . PHE A 1 91 ? 17.365 10.518 -2.806 1.00 87.06 91 PHE A O 1
ATOM 702 N N . ILE A 1 92 ? 16.432 8.877 -1.587 1.00 85.62 92 ILE A N 1
ATOM 703 C CA . ILE A 1 92 ? 17.543 7.928 -1.737 1.00 85.62 92 ILE A CA 1
ATOM 704 C C . ILE A 1 92 ? 17.788 7.596 -3.211 1.00 85.62 92 ILE A C 1
ATOM 706 O O . ILE A 1 92 ? 18.922 7.693 -3.678 1.00 85.62 92 ILE A O 1
ATOM 710 N N . VAL A 1 93 ? 16.738 7.252 -3.960 1.00 86.25 93 VAL A N 1
ATOM 711 C CA . VAL A 1 9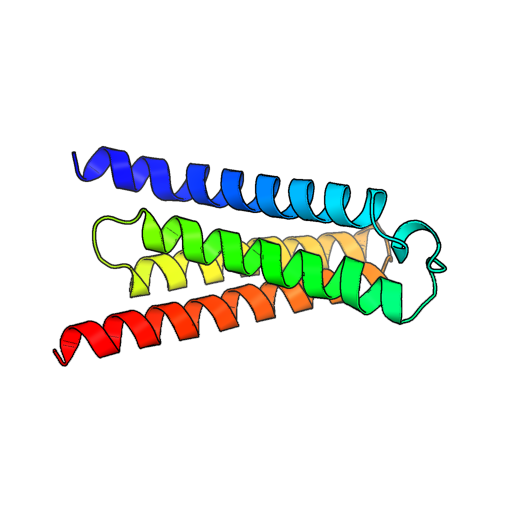3 ? 16.849 6.890 -5.379 1.00 86.25 93 VAL A CA 1
ATOM 712 C C . VAL A 1 93 ? 17.468 8.031 -6.189 1.00 86.25 93 VAL A C 1
ATOM 714 O O . VAL A 1 93 ? 18.439 7.819 -6.919 1.00 86.25 93 VAL A O 1
ATOM 717 N N . ASN A 1 94 ? 16.954 9.253 -6.033 1.00 85.00 94 ASN A N 1
ATOM 718 C CA . ASN A 1 94 ? 17.384 10.387 -6.851 1.00 85.00 94 ASN A CA 1
ATOM 719 C C . ASN A 1 94 ? 18.786 10.886 -6.477 1.00 85.00 94 ASN A C 1
ATOM 721 O O . ASN A 1 94 ? 19.526 11.318 -7.355 1.00 85.00 94 ASN A O 1
ATOM 725 N N . VAL A 1 95 ? 19.172 10.810 -5.199 1.00 84.88 95 VAL A N 1
ATOM 726 C CA . VAL A 1 95 ? 20.478 11.307 -4.738 1.00 84.88 95 VAL A CA 1
ATOM 727 C C . VAL A 1 95 ? 21.583 10.261 -4.885 1.00 84.88 95 VAL A C 1
ATOM 729 O O . VAL A 1 95 ? 22.717 10.620 -5.190 1.00 84.88 95 VAL A O 1
ATOM 732 N N . MET A 1 96 ? 21.283 8.977 -4.667 1.00 83.00 96 MET A N 1
ATOM 733 C CA . MET A 1 96 ? 22.310 7.931 -4.589 1.00 83.00 96 MET A CA 1
ATOM 734 C C . MET A 1 96 ? 22.414 7.066 -5.845 1.00 83.00 96 MET A C 1
ATOM 736 O O . MET A 1 96 ? 23.507 6.602 -6.154 1.00 83.00 96 MET A O 1
ATOM 740 N N . THR A 1 97 ? 21.305 6.827 -6.554 1.00 77.75 97 THR A N 1
ATOM 741 C CA . THR A 1 97 ? 21.270 5.858 -7.672 1.00 77.75 97 THR A CA 1
ATOM 742 C C . THR A 1 97 ? 21.035 6.492 -9.042 1.00 77.75 97 THR A C 1
ATOM 744 O O . THR A 1 97 ? 21.378 5.885 -10.047 1.00 77.75 97 THR A O 1
ATOM 747 N N . ALA A 1 98 ? 20.479 7.710 -9.095 1.00 77.25 98 ALA A N 1
ATOM 748 C CA . ALA A 1 98 ? 20.068 8.393 -10.328 1.00 77.25 98 ALA A CA 1
ATOM 749 C C . ALA A 1 98 ? 19.087 7.584 -11.216 1.00 77.25 98 ALA A C 1
ATOM 751 O O . ALA A 1 98 ? 18.928 7.875 -12.402 1.00 77.25 98 ALA A O 1
ATOM 752 N N . GLU A 1 99 ? 18.388 6.592 -10.651 1.00 75.44 99 GLU A N 1
ATOM 753 C CA . GLU A 1 99 ? 17.411 5.759 -11.362 1.00 75.44 99 GLU A CA 1
ATOM 754 C C . GLU A 1 99 ? 16.002 6.368 -11.326 1.00 75.44 99 GLU A C 1
ATOM 756 O O . GLU A 1 99 ? 15.126 5.962 -10.560 1.00 75.44 99 GLU A O 1
ATOM 761 N N . TYR A 1 100 ? 15.757 7.347 -12.197 1.00 75.19 100 TYR A N 1
ATOM 762 C CA . TYR A 1 100 ? 14.503 8.111 -12.217 1.00 75.19 100 TYR A CA 1
ATOM 763 C C . TYR A 1 100 ? 13.250 7.294 -12.563 1.00 75.19 100 TYR A C 1
ATOM 765 O O . TYR A 1 100 ? 12.152 7.679 -12.163 1.00 75.19 100 TYR A O 1
ATOM 773 N N . PHE A 1 101 ? 13.384 6.175 -13.280 1.00 72.75 101 PHE A N 1
ATOM 774 C CA . PHE A 1 101 ? 12.235 5.349 -13.677 1.00 72.75 101 PHE A CA 1
ATOM 775 C C . PHE A 1 101 ? 11.508 4.738 -12.473 1.00 72.75 101 PHE A C 1
ATOM 777 O O . PHE A 1 101 ? 10.278 4.690 -12.452 1.00 72.75 101 PHE A O 1
ATOM 784 N N . SER A 1 102 ? 12.243 4.388 -11.416 1.00 76.19 102 SER A N 1
ATOM 785 C CA . SER A 1 102 ? 11.664 3.832 -10.187 1.00 76.19 102 SER A CA 1
ATOM 786 C C . SER A 1 102 ? 10.763 4.826 -9.431 1.00 76.19 102 SER A C 1
ATOM 788 O O . SER A 1 102 ? 9.874 4.418 -8.678 1.00 76.19 102 SER A O 1
ATOM 790 N N . ASN A 1 103 ? 10.904 6.135 -9.689 1.00 86.38 103 ASN A N 1
ATOM 791 C CA . ASN A 1 103 ? 10.059 7.166 -9.085 1.00 86.38 103 ASN A CA 1
ATOM 792 C C . ASN A 1 103 ? 8.580 7.000 -9.466 1.00 86.38 103 ASN A C 1
ATOM 794 O O . ASN A 1 103 ? 7.705 7.323 -8.662 1.00 86.38 103 ASN A O 1
ATOM 798 N N . ILE A 1 104 ? 8.289 6.484 -10.667 1.00 89.62 104 ILE A N 1
ATOM 799 C CA . ILE A 1 104 ? 6.915 6.303 -11.156 1.00 89.62 104 ILE A CA 1
ATOM 800 C C . ILE A 1 104 ? 6.165 5.306 -10.269 1.00 89.62 104 ILE A C 1
ATOM 802 O O . ILE A 1 104 ? 5.055 5.599 -9.822 1.00 89.62 104 ILE A O 1
ATOM 806 N N . GLY A 1 105 ? 6.789 4.166 -9.959 1.00 90.50 105 GLY A N 1
ATOM 807 C CA . GLY A 1 105 ? 6.218 3.171 -9.052 1.00 90.50 105 GLY A CA 1
ATOM 808 C C . GLY A 1 105 ? 5.997 3.740 -7.650 1.00 90.50 105 GLY A C 1
ATOM 809 O O . GLY A 1 105 ? 4.934 3.554 -7.059 1.00 90.50 105 GLY A O 1
ATOM 810 N N . ILE A 1 106 ? 6.944 4.533 -7.139 1.00 91.62 106 ILE A N 1
ATOM 811 C CA . ILE A 1 106 ? 6.815 5.141 -5.810 1.00 91.62 106 ILE A CA 1
ATOM 812 C C . ILE A 1 106 ? 5.626 6.111 -5.747 1.00 91.62 106 ILE A C 1
ATOM 814 O O . ILE A 1 106 ? 4.824 6.045 -4.812 1.00 91.62 106 ILE A O 1
ATOM 818 N N . VAL A 1 107 ? 5.472 6.979 -6.752 1.00 94.00 107 VAL A N 1
ATOM 819 C CA . VAL A 1 107 ? 4.328 7.900 -6.843 1.00 94.00 107 VAL A CA 1
ATOM 820 C C . VAL A 1 107 ? 3.019 7.123 -6.987 1.00 94.00 107 VAL A C 1
ATOM 822 O O . VAL A 1 107 ? 2.051 7.432 -6.291 1.00 94.00 107 VAL A O 1
ATOM 825 N N . ALA A 1 108 ? 2.989 6.079 -7.819 1.00 94.81 108 ALA A N 1
ATOM 826 C CA . ALA A 1 108 ? 1.823 5.211 -7.962 1.00 94.81 108 ALA A CA 1
ATOM 827 C C . ALA A 1 108 ? 1.431 4.538 -6.636 1.00 94.81 108 ALA A C 1
ATOM 829 O O . ALA A 1 108 ? 0.247 4.460 -6.313 1.00 94.81 108 ALA A O 1
ATOM 830 N N . GLY A 1 109 ? 2.412 4.125 -5.828 1.00 95.38 109 GLY A N 1
ATOM 831 C CA . GLY A 1 109 ? 2.194 3.609 -4.478 1.00 95.38 109 GLY A CA 1
ATOM 832 C C . GLY A 1 109 ? 1.504 4.618 -3.560 1.00 95.38 109 GLY A C 1
ATOM 833 O O . GLY A 1 109 ? 0.507 4.288 -2.919 1.00 95.38 109 GLY A O 1
ATOM 834 N N . ILE A 1 110 ? 1.969 5.871 -3.544 1.00 96.38 110 ILE A N 1
ATOM 835 C CA . ILE A 1 110 ? 1.334 6.944 -2.759 1.00 96.38 110 ILE A CA 1
ATOM 836 C C . ILE A 1 110 ? -0.117 7.147 -3.212 1.00 96.38 110 ILE A C 1
ATOM 838 O O . ILE A 1 110 ? -1.026 7.186 -2.382 1.00 96.38 110 ILE A O 1
ATOM 842 N N . VAL A 1 111 ? -0.353 7.220 -4.525 1.00 97.19 111 VAL A N 1
ATOM 843 C CA . VAL A 1 111 ? -1.703 7.372 -5.087 1.00 97.19 111 VAL A CA 1
ATOM 844 C C . VAL A 1 111 ? -2.598 6.193 -4.694 1.00 97.19 111 VAL A C 1
ATOM 846 O O . VAL A 1 111 ? -3.733 6.409 -4.273 1.00 97.19 111 VAL A O 1
ATOM 849 N N . GLY A 1 112 ? -2.090 4.960 -4.759 1.00 96.19 112 GLY A N 1
ATOM 850 C CA . GLY A 1 112 ? -2.818 3.758 -4.346 1.00 96.19 112 GLY A CA 1
ATOM 851 C C . GLY A 1 112 ? -3.190 3.761 -2.861 1.00 96.19 112 GLY A C 1
ATOM 852 O O . GLY A 1 112 ? -4.329 3.450 -2.509 1.00 96.19 112 GLY A O 1
ATOM 853 N N . ALA A 1 113 ? -2.273 4.181 -1.985 1.00 96.88 113 ALA A N 1
ATOM 854 C CA . ALA A 1 113 ? -2.544 4.328 -0.556 1.00 96.88 113 ALA A CA 1
ATOM 855 C C . ALA A 1 113 ? -3.643 5.369 -0.284 1.00 96.88 113 ALA A C 1
ATOM 857 O O . ALA A 1 113 ? -4.583 5.098 0.465 1.00 96.88 113 ALA A O 1
ATOM 858 N N . VAL A 1 114 ? -3.564 6.536 -0.934 1.00 97.56 114 VAL A N 1
ATOM 859 C CA . VAL A 1 114 ? -4.565 7.607 -0.801 1.00 97.56 114 VAL A CA 1
ATOM 860 C C . VAL A 1 114 ? -5.929 7.162 -1.329 1.00 97.56 114 VAL A C 1
ATOM 862 O O . VAL A 1 114 ? -6.939 7.377 -0.659 1.00 97.56 114 VAL A O 1
ATOM 865 N N . ALA A 1 115 ? -5.972 6.505 -2.490 1.00 97.50 115 ALA A N 1
ATOM 866 C CA . ALA A 1 115 ? -7.208 5.965 -3.051 1.00 97.50 115 ALA A CA 1
ATOM 867 C C . ALA A 1 115 ? -7.862 4.964 -2.087 1.00 97.50 115 ALA A C 1
ATOM 869 O O . ALA A 1 115 ? -9.053 5.066 -1.794 1.00 97.50 115 ALA A O 1
ATOM 870 N N . CYS A 1 116 ? -7.072 4.054 -1.509 1.00 97.06 116 CYS A N 1
ATOM 871 C CA . CYS A 1 116 ? -7.565 3.107 -0.514 1.00 97.06 116 CYS A CA 1
ATOM 872 C C . CYS A 1 116 ? -8.105 3.803 0.743 1.00 97.06 116 CYS A C 1
ATOM 874 O O . CYS A 1 116 ? -9.123 3.386 1.292 1.00 97.06 116 CYS A O 1
ATOM 876 N N . TYR A 1 117 ? -7.440 4.856 1.216 1.00 97.50 117 TYR A N 1
ATOM 877 C CA . TYR A 1 117 ? -7.919 5.629 2.355 1.00 97.50 117 TYR A CA 1
ATOM 878 C C . TYR A 1 117 ? -9.292 6.260 2.087 1.00 97.50 117 TYR A C 1
ATOM 880 O O . TYR A 1 117 ? -10.172 6.168 2.943 1.00 97.50 117 TYR A O 1
ATOM 888 N N . ILE A 1 118 ? -9.501 6.844 0.902 1.00 97.44 118 ILE A N 1
ATOM 889 C CA . ILE A 1 118 ? -10.792 7.435 0.513 1.00 97.44 118 ILE A CA 1
ATOM 890 C C . ILE A 1 118 ? -11.900 6.373 0.530 1.00 97.44 118 ILE A C 1
ATOM 892 O O . ILE A 1 118 ? -12.975 6.622 1.079 1.00 97.44 118 ILE A O 1
ATOM 896 N N . GLU A 1 119 ? -11.629 5.177 0.006 1.00 96.25 119 GLU A N 1
ATOM 897 C CA . GLU A 1 119 ? -12.584 4.062 0.029 1.00 96.25 119 GLU A CA 1
ATOM 898 C C . GLU A 1 119 ? -12.903 3.597 1.457 1.00 96.25 119 GLU A C 1
ATOM 900 O O . GLU A 1 119 ? -14.069 3.420 1.812 1.00 96.25 119 GLU A O 1
ATOM 905 N N . VAL A 1 120 ? -11.894 3.481 2.328 1.00 95.25 120 VAL A N 1
ATOM 906 C CA . VAL A 1 120 ? -12.116 3.158 3.749 1.00 95.25 120 VAL A CA 1
ATOM 907 C C . VAL A 1 120 ? -12.957 4.240 4.431 1.00 95.25 120 VAL A C 1
ATOM 909 O O . VAL A 1 120 ? -13.868 3.921 5.197 1.00 95.25 120 VAL A O 1
ATOM 912 N N . GLN A 1 121 ? -12.699 5.519 4.147 1.00 95.44 121 GLN A N 1
ATOM 913 C CA . GLN A 1 121 ? -13.502 6.612 4.693 1.00 95.44 121 GLN A CA 1
ATOM 914 C C . GLN A 1 121 ? -14.955 6.551 4.243 1.00 95.44 121 GLN A C 1
ATOM 916 O O . GLN A 1 121 ? -15.849 6.792 5.055 1.00 95.44 121 GLN A O 1
ATOM 921 N N . ARG A 1 122 ? -15.186 6.258 2.963 1.00 94.31 122 ARG A N 1
ATOM 922 C CA . ARG A 1 122 ? -16.524 6.134 2.395 1.00 94.31 122 ARG A CA 1
ATOM 923 C C . ARG A 1 122 ? -17.288 4.980 3.042 1.00 94.31 122 ARG A C 1
ATOM 925 O O . ARG A 1 122 ? -18.370 5.214 3.572 1.00 94.31 122 ARG A O 1
ATOM 932 N N . ALA A 1 123 ? -16.687 3.793 3.101 1.00 93.25 123 ALA A N 1
ATOM 933 C CA . ALA A 1 123 ? -17.305 2.606 3.691 1.00 93.25 123 ALA A CA 1
ATOM 934 C C . ALA A 1 123 ? -17.673 2.799 5.173 1.00 93.25 123 ALA A C 1
ATOM 936 O O . ALA A 1 123 ? -18.684 2.293 5.648 1.00 93.25 123 ALA A O 1
ATOM 937 N N . GLU A 1 124 ? -16.861 3.539 5.927 1.00 91.50 124 GLU A N 1
ATOM 938 C CA . GLU A 1 124 ? -17.145 3.822 7.336 1.00 91.50 124 GLU A CA 1
ATOM 939 C C . GLU A 1 124 ? -18.145 4.982 7.526 1.00 91.50 124 GLU A C 1
ATOM 941 O O . GLU A 1 124 ? -18.752 5.073 8.584 1.00 91.50 124 GLU A O 1
ATOM 946 N N . LYS A 1 125 ? -18.348 5.869 6.538 1.00 90.56 125 LYS A N 1
ATOM 947 C CA . LYS A 1 125 ? -19.458 6.847 6.549 1.00 90.56 125 LYS A CA 1
ATOM 948 C C . LYS A 1 125 ? -20.797 6.190 6.221 1.00 90.56 125 LYS A C 1
ATOM 950 O O . LYS A 1 125 ? -21.802 6.551 6.814 1.00 90.56 125 LYS A O 1
ATOM 955 N N . GLU A 1 126 ? -20.814 5.241 5.288 1.00 91.31 126 GLU A N 1
ATOM 956 C CA . GLU A 1 126 ? -22.031 4.502 4.923 1.00 91.31 126 GLU A CA 1
ATOM 957 C C . GLU A 1 126 ? -22.593 3.742 6.138 1.00 91.31 126 GLU A C 1
ATOM 959 O O . GLU A 1 126 ? -23.776 3.866 6.427 1.00 91.31 126 GLU A O 1
ATOM 964 N N . LYS A 1 127 ? -21.732 3.108 6.945 1.00 87.88 127 LYS A N 1
ATOM 965 C CA . LYS A 1 127 ? -22.120 2.431 8.201 1.00 87.88 127 LYS A CA 1
ATOM 966 C C .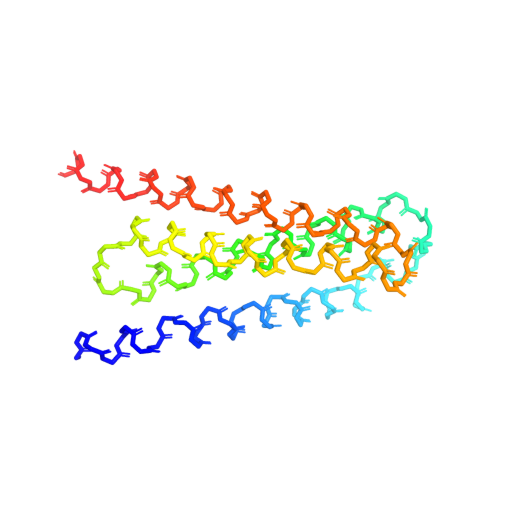 LYS A 1 127 ? -22.625 3.344 9.320 1.00 87.88 127 LYS A C 1
ATOM 968 O O . LYS A 1 127 ? -23.240 2.853 10.254 1.00 87.88 127 LYS A O 1
ATOM 973 N N . GLU A 1 128 ? -22.289 4.633 9.297 1.00 84.31 128 GLU A N 1
ATOM 974 C CA . GLU A 1 128 ? -22.793 5.603 10.285 1.00 84.31 128 GLU A CA 1
ATOM 975 C C . GLU A 1 128 ? -24.208 6.087 9.937 1.00 84.31 128 GLU A C 1
ATOM 977 O O . GLU A 1 128 ? -24.890 6.630 10.802 1.00 84.31 128 GLU A O 1
ATOM 982 N N . ASN A 1 129 ? -24.632 5.906 8.681 1.00 81.56 129 ASN A N 1
ATOM 983 C CA . ASN A 1 129 ? -25.930 6.343 8.169 1.00 81.56 129 ASN A CA 1
ATOM 984 C C . ASN A 1 129 ? -26.987 5.218 8.134 1.00 81.56 129 ASN A C 1
ATOM 986 O O . ASN A 1 129 ? -28.139 5.508 7.806 1.00 81.56 129 ASN A O 1
ATOM 990 N N . GLU A 1 130 ? -26.600 3.970 8.422 1.00 73.94 130 GLU A N 1
ATOM 991 C CA . GLU A 1 130 ? -27.481 2.796 8.583 1.00 73.94 130 GLU A CA 1
ATOM 992 C C . GLU A 1 130 ? -27.960 2.645 10.035 1.00 73.94 130 GLU A C 1
ATOM 994 O O . GLU A 1 130 ? -29.161 2.343 10.222 1.00 73.94 130 GLU A O 1
#

pLDDT: mean 88.45, std 8.49, range [60.94, 97.56]